Protein AF-A0A961IE07-F1 (afdb_monomer_lite)

Foldseek 3Di:
DVVVVVVVVLVVQLVVLVVLLVVLVVLLCCQQPVLLPPVPLNVLSNVQSVVLNVQSVVLCVPPRSHVVNVVSSVVSVVSSVVSSCVSNVNPVVVVD

pLDDT: mean 87.51, std 10.36, range [50.31, 96.75]

Secondary structure (DSSP, 8-state):
-HHHHHHHHHHHHHHHHHHHHHHHHHHHHIIIIITTTTTS-HHHHHHHHHHHHHHHHHHHHHHTTSHHHHHHHHHHHHHHHHHHHHHTTTTTGGG-

Sequence (96 aa):
MSELISVKLKSEAIKADRFLLLLLIIHFPFAAFIVPYGYGTMWIGIISGGVTVLLALLGYAFLRGTVLLQILNAILLMTYSAIFVTCQLGSIEMYF

Structure (mmCIF, N/CA/C/O backbone):
data_AF-A0A961IE07-F1
#
_entry.id   AF-A0A961IE07-F1
#
loop_
_atom_site.group_PDB
_atom_site.id
_atom_site.type_symbol
_atom_site.label_atom_id
_atom_site.label_alt_id
_atom_site.label_comp_id
_atom_site.label_asym_id
_atom_site.label_entity_id
_atom_site.label_seq_id
_atom_site.pdbx_PDB_ins_code
_atom_site.Cartn_x
_atom_site.Cartn_y
_atom_site.Cartn_z
_atom_site.occupancy
_atom_site.B_iso_or_equiv
_atom_site.auth_seq_id
_atom_site.auth_comp_id
_atom_site.auth_asym_id
_atom_site.auth_atom_id
_atom_site.pdbx_PDB_model_num
ATOM 1 N N . MET A 1 1 ? -21.842 9.135 26.962 1.00 62.44 1 MET A N 1
ATOM 2 C CA . MET A 1 1 ? -21.351 10.041 25.894 1.00 62.44 1 MET A CA 1
ATOM 3 C C . MET A 1 1 ? -20.001 9.589 25.323 1.00 62.44 1 MET A C 1
ATOM 5 O O . MET A 1 1 ? -19.905 9.495 24.110 1.00 62.44 1 MET A O 1
ATOM 9 N N . SER A 1 2 ? -18.980 9.257 26.134 1.00 74.62 2 SER A N 1
ATOM 10 C CA . SER A 1 2 ? -17.650 8.851 25.618 1.00 74.62 2 SER A CA 1
ATOM 11 C C . SER A 1 2 ? -17.637 7.520 24.848 1.00 74.62 2 SER A C 1
ATOM 13 O O . SER A 1 2 ? -16.912 7.384 23.867 1.00 74.62 2 SER A O 1
ATOM 15 N N . GLU A 1 3 ? -18.471 6.556 25.239 1.00 77.38 3 GLU A N 1
ATOM 16 C CA . GLU A 1 3 ? -18.514 5.221 24.623 1.00 77.38 3 GLU A CA 1
ATOM 17 C C . GLU A 1 3 ? -19.104 5.234 23.200 1.00 77.38 3 GLU A C 1
ATOM 19 O O . GLU A 1 3 ? -18.619 4.554 22.301 1.00 77.38 3 GLU A O 1
ATOM 24 N N . LEU A 1 4 ? -20.085 6.106 22.946 1.00 80.19 4 LEU A N 1
ATOM 25 C CA . LEU A 1 4 ? -20.632 6.323 21.601 1.00 80.19 4 LEU A CA 1
ATOM 26 C C . LEU A 1 4 ? -19.592 6.945 20.656 1.00 80.19 4 LEU A C 1
ATOM 28 O O . LEU A 1 4 ? -19.566 6.634 19.466 1.00 80.19 4 LEU A O 1
ATOM 32 N N . ILE A 1 5 ? -18.713 7.801 21.188 1.00 83.88 5 ILE A N 1
ATOM 33 C CA . ILE A 1 5 ? -17.638 8.435 20.417 1.00 83.88 5 ILE A CA 1
ATOM 34 C C . ILE A 1 5 ? -16.588 7.391 20.022 1.00 83.88 5 ILE A C 1
ATOM 36 O O . ILE A 1 5 ? -16.192 7.345 18.859 1.00 83.88 5 ILE A O 1
ATOM 40 N N . SER A 1 6 ? -16.173 6.512 20.940 1.00 79.31 6 SER A N 1
ATOM 41 C CA . SER A 1 6 ? -15.144 5.499 20.655 1.00 79.31 6 SER A CA 1
ATOM 42 C C . SER A 1 6 ? -15.601 4.459 19.624 1.00 79.31 6 SER A C 1
ATOM 44 O O . SER A 1 6 ? -14.825 4.089 18.738 1.00 79.31 6 SER A O 1
ATOM 46 N N . VAL A 1 7 ? -16.869 4.037 19.676 1.00 81.38 7 VAL A N 1
ATOM 47 C CA . VAL A 1 7 ? -17.465 3.131 18.678 1.00 81.38 7 VAL A CA 1
ATOM 48 C C . VAL A 1 7 ? -17.523 3.797 17.302 1.00 81.38 7 VAL A C 1
ATOM 50 O O . VAL A 1 7 ? -17.138 3.183 16.303 1.00 81.38 7 VAL A O 1
ATOM 53 N N . LYS A 1 8 ? -17.933 5.071 17.240 1.00 84.31 8 LYS A N 1
ATOM 54 C CA . LYS A 1 8 ? -17.980 5.824 15.981 1.00 84.31 8 LYS A CA 1
ATOM 55 C C . LYS A 1 8 ? -16.580 6.007 15.385 1.00 84.31 8 LYS A C 1
ATOM 57 O O . LYS A 1 8 ? -16.399 5.748 14.201 1.00 84.31 8 LYS A O 1
ATOM 62 N N . LEU A 1 9 ? -15.578 6.348 16.199 1.00 84.19 9 LEU A N 1
ATOM 63 C CA . LEU A 1 9 ? -14.184 6.490 15.754 1.00 84.19 9 LEU A CA 1
ATOM 64 C C . LEU A 1 9 ? -13.621 5.194 15.155 1.00 84.19 9 LEU A C 1
ATOM 66 O O . LEU A 1 9 ? -12.984 5.236 14.105 1.00 84.19 9 LEU A O 1
ATOM 70 N N . LYS A 1 10 ? -13.896 4.037 15.769 1.00 81.69 10 LYS A N 1
ATOM 71 C CA . LYS A 1 10 ? -13.474 2.736 15.222 1.00 81.69 10 LYS A CA 1
ATOM 72 C C . LYS A 1 10 ? -14.128 2.427 13.872 1.00 81.69 10 LYS A C 1
ATOM 74 O O . LYS A 1 10 ? -13.455 1.940 12.969 1.00 81.69 10 LYS A O 1
ATOM 79 N N . SER A 1 11 ? -15.419 2.730 13.723 1.00 84.69 11 SER A N 1
ATOM 80 C CA . SER A 1 11 ? -16.134 2.594 12.444 1.00 84.69 11 SER A CA 1
ATOM 81 C C . SER A 1 11 ? -15.485 3.433 11.343 1.00 84.69 11 SER A C 1
ATOM 83 O O . SER A 1 11 ? -15.223 2.930 10.249 1.00 84.69 11 SER A O 1
ATOM 85 N N . GLU A 1 12 ? -15.212 4.706 11.628 1.00 86.88 12 GLU A N 1
ATOM 86 C CA . GLU A 1 12 ? -14.618 5.612 10.643 1.00 86.88 12 GLU A CA 1
ATOM 87 C C . GLU A 1 12 ? -13.185 5.199 10.283 1.00 86.88 12 GLU A C 1
ATOM 89 O O . GLU A 1 12 ? -12.825 5.236 9.108 1.00 86.88 12 GLU A O 1
ATOM 94 N N . ALA A 1 13 ? -12.405 4.705 11.251 1.00 84.69 13 ALA A N 1
ATOM 95 C CA . ALA A 1 13 ? -11.070 4.164 10.998 1.00 84.69 13 ALA A CA 1
ATOM 96 C C . ALA A 1 13 ? -11.101 2.988 10.007 1.00 84.69 13 ALA A C 1
ATOM 98 O O . ALA A 1 13 ? -10.340 2.975 9.047 1.00 84.69 13 ALA A O 1
ATOM 99 N N . ILE A 1 14 ? -12.037 2.045 10.160 1.00 87.19 14 ILE A N 1
ATOM 100 C CA . ILE A 1 14 ? -12.159 0.894 9.246 1.00 87.19 14 ILE A CA 1
ATOM 101 C C . ILE A 1 14 ? -12.550 1.338 7.826 1.00 87.19 14 ILE A C 1
ATOM 103 O O . ILE A 1 14 ? -12.075 0.769 6.837 1.00 87.19 14 ILE A O 1
ATOM 107 N N . LYS A 1 15 ? -13.413 2.355 7.701 1.00 90.00 15 LYS A N 1
ATOM 108 C CA . LYS A 1 15 ? -13.762 2.934 6.393 1.00 90.00 15 LYS A CA 1
ATOM 109 C C . LYS A 1 15 ? -12.549 3.599 5.744 1.00 90.00 15 LYS A C 1
ATOM 111 O O . LYS A 1 15 ? -12.310 3.372 4.558 1.00 90.00 15 LYS A O 1
ATOM 116 N N . ALA A 1 16 ? -11.783 4.367 6.518 1.00 90.12 16 ALA A N 1
ATOM 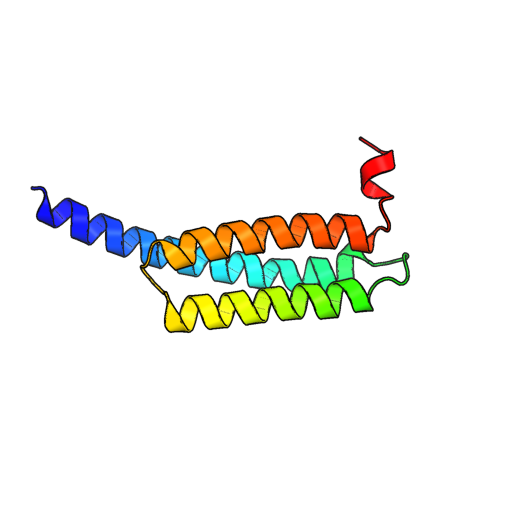117 C CA . ALA A 1 16 ? -10.558 5.008 6.055 1.00 90.12 16 ALA A CA 1
ATOM 118 C C . ALA A 1 16 ? -9.508 3.974 5.615 1.00 90.12 16 ALA A C 1
ATOM 120 O O . ALA A 1 16 ? -8.946 4.107 4.531 1.00 90.12 16 ALA A O 1
ATOM 121 N N . ASP A 1 17 ? -9.320 2.895 6.380 1.00 90.94 17 ASP A N 1
ATOM 122 C CA . ASP A 1 17 ? -8.403 1.801 6.034 1.00 90.94 17 ASP A CA 1
ATOM 123 C C . ASP A 1 17 ? -8.769 1.159 4.687 1.00 90.94 17 ASP A C 1
ATOM 125 O O . ASP A 1 17 ? -7.900 0.884 3.859 1.00 90.94 17 ASP A O 1
ATOM 129 N N . ARG A 1 18 ? -10.069 0.944 4.434 1.00 92.81 18 ARG A N 1
ATOM 130 C CA . ARG A 1 18 ? -10.547 0.385 3.160 1.00 92.81 18 ARG A CA 1
ATOM 131 C C . ARG A 1 18 ? -10.331 1.351 1.996 1.00 92.81 18 ARG A C 1
ATOM 133 O O . ARG A 1 18 ? -9.975 0.913 0.903 1.00 92.81 18 ARG A O 1
ATOM 140 N N . PHE A 1 19 ? -10.558 2.642 2.225 1.00 94.75 19 PHE A N 1
ATOM 141 C CA . PHE A 1 19 ? -10.301 3.680 1.233 1.00 94.75 19 PHE A CA 1
ATOM 142 C C . PHE A 1 19 ? -8.811 3.749 0.873 1.00 94.75 19 PHE A C 1
ATOM 144 O O . PHE A 1 19 ? -8.475 3.736 -0.308 1.00 94.75 19 PHE A O 1
ATOM 151 N N . LEU A 1 20 ? -7.922 3.736 1.872 1.00 94.50 20 LEU A N 1
ATOM 152 C CA . LEU A 1 20 ? -6.473 3.747 1.660 1.00 94.50 20 LEU A CA 1
ATOM 153 C C . LEU A 1 20 ? -5.983 2.499 0.923 1.00 94.50 20 LEU A C 1
ATOM 155 O O . LEU A 1 20 ? -5.165 2.622 0.016 1.00 94.50 20 LEU A O 1
ATOM 159 N N . LEU A 1 21 ? -6.513 1.314 1.240 1.00 94.56 21 LEU A N 1
ATOM 160 C CA . LEU A 1 21 ? -6.177 0.100 0.494 1.00 94.56 21 LEU A CA 1
ATOM 161 C C . LEU A 1 21 ? -6.552 0.229 -0.991 1.00 94.56 21 LEU A C 1
ATOM 163 O O . LEU A 1 21 ? -5.735 -0.066 -1.861 1.00 94.56 21 LEU A O 1
ATOM 167 N N . LEU A 1 22 ? -7.776 0.683 -1.285 1.00 95.81 22 LEU A N 1
ATOM 168 C CA . LEU A 1 22 ? -8.224 0.918 -2.662 1.00 95.81 22 LEU A CA 1
ATOM 169 C C . LEU A 1 22 ? -7.337 1.940 -3.374 1.00 95.81 22 LEU A C 1
ATOM 171 O O . LEU A 1 22 ? -6.959 1.722 -4.523 1.00 95.81 22 LEU A O 1
ATOM 175 N N . LEU A 1 23 ? -6.978 3.021 -2.682 1.00 95.44 23 LEU A N 1
ATOM 176 C CA . LEU A 1 23 ? -6.085 4.046 -3.203 1.00 95.44 23 LEU A CA 1
ATOM 177 C C . LEU A 1 23 ? -4.721 3.454 -3.581 1.00 95.44 23 LEU A C 1
ATOM 179 O O . LEU A 1 23 ? -4.268 3.674 -4.702 1.00 95.44 23 LEU A O 1
ATOM 183 N N . LEU A 1 24 ? -4.098 2.669 -2.695 1.00 94.88 24 LEU A N 1
ATOM 184 C CA . LEU A 1 24 ? -2.802 2.025 -2.945 1.00 94.88 24 LEU A CA 1
ATOM 185 C C . LEU A 1 24 ? -2.875 1.043 -4.124 1.00 94.88 24 LEU A C 1
ATOM 187 O O . LEU A 1 24 ? -2.010 1.066 -4.994 1.00 94.88 24 LEU A O 1
ATOM 191 N N . ILE A 1 25 ? -3.938 0.240 -4.219 1.00 95.62 25 ILE A N 1
ATOM 192 C CA . ILE A 1 25 ? -4.145 -0.672 -5.356 1.00 95.62 25 ILE A CA 1
ATOM 193 C C . ILE A 1 25 ? -4.271 0.108 -6.670 1.00 95.62 25 ILE A C 1
ATOM 195 O O . ILE A 1 25 ? -3.681 -0.283 -7.673 1.00 95.62 25 ILE A O 1
ATOM 199 N N . ILE A 1 26 ? -5.007 1.222 -6.674 1.00 95.88 26 ILE A N 1
ATOM 200 C CA . ILE A 1 26 ? -5.165 2.068 -7.864 1.00 95.88 26 ILE A CA 1
ATOM 201 C C . ILE A 1 26 ? -3.847 2.745 -8.251 1.00 95.88 26 ILE A C 1
ATOM 203 O O . ILE A 1 26 ? -3.630 2.968 -9.435 1.00 95.88 26 ILE A O 1
ATOM 207 N N . HIS A 1 27 ? -2.939 3.029 -7.315 1.00 93.19 27 HIS A N 1
ATOM 208 C CA . HIS A 1 27 ? -1.629 3.612 -7.637 1.00 93.19 27 HIS A CA 1
ATOM 209 C C . HIS A 1 27 ? -0.689 2.630 -8.349 1.00 93.19 27 HIS A C 1
ATOM 211 O O . HIS A 1 27 ? 0.202 3.053 -9.087 1.00 93.19 27 HIS A O 1
ATOM 217 N N . PHE A 1 28 ? -0.891 1.323 -8.189 1.00 94.38 28 PHE A N 1
ATOM 218 C CA . PHE A 1 28 ? -0.071 0.310 -8.848 1.00 94.38 28 PHE A CA 1
ATOM 219 C C . PHE A 1 28 ? -0.031 0.406 -10.379 1.00 94.38 28 PHE A C 1
ATOM 221 O O . PHE A 1 28 ? 1.075 0.470 -10.909 1.00 94.38 28 PHE A O 1
ATOM 228 N N . PRO A 1 29 ? -1.152 0.460 -11.125 1.00 93.12 29 PRO A N 1
ATOM 229 C CA . PRO A 1 29 ? -1.095 0.605 -12.578 1.00 93.12 29 PRO A CA 1
ATOM 230 C C . PRO A 1 29 ? -0.400 1.900 -13.022 1.00 93.12 29 PRO A C 1
ATOM 232 O O . PRO A 1 29 ? 0.281 1.902 -14.048 1.00 93.12 29 PRO A O 1
ATOM 235 N N . PHE A 1 30 ? -0.490 2.978 -12.235 1.00 91.31 30 PHE A N 1
ATOM 236 C CA . PHE A 1 30 ? 0.270 4.199 -12.510 1.00 91.31 30 PHE A CA 1
ATOM 237 C C . PHE A 1 30 ? 1.774 3.956 -12.366 1.00 91.31 30 PHE A C 1
ATOM 239 O O . PHE A 1 30 ? 2.529 4.293 -13.277 1.00 91.31 30 PHE A O 1
ATOM 246 N N . ALA A 1 31 ? 2.198 3.311 -11.276 1.00 90.69 31 ALA A N 1
ATOM 247 C CA . ALA A 1 31 ? 3.597 2.951 -11.041 1.00 90.69 31 ALA A CA 1
ATOM 248 C C . ALA A 1 31 ? 4.146 1.964 -12.078 1.00 90.69 31 ALA A C 1
ATOM 250 O O . ALA A 1 31 ? 5.291 2.086 -12.495 1.00 90.69 31 ALA A O 1
ATOM 251 N N . ALA A 1 32 ? 3.339 0.988 -12.488 1.00 89.94 32 ALA A N 1
ATOM 252 C CA . ALA A 1 32 ? 3.762 -0.109 -13.348 1.00 89.94 32 ALA A CA 1
ATOM 253 C C . ALA A 1 32 ? 3.797 0.266 -14.836 1.00 89.94 32 ALA A C 1
ATOM 255 O O . ALA A 1 32 ? 4.678 -0.200 -15.557 1.00 89.94 32 ALA A O 1
ATOM 256 N N . PHE A 1 33 ? 2.848 1.085 -15.301 1.00 88.19 33 PHE A N 1
ATOM 257 C CA . PHE A 1 33 ? 2.640 1.309 -16.735 1.00 88.19 33 PHE A CA 1
ATOM 258 C C . PHE A 1 33 ? 2.767 2.768 -17.158 1.00 88.19 33 PHE A C 1
ATOM 260 O O . PHE A 1 33 ? 3.334 3.030 -18.212 1.00 88.19 33 PHE A O 1
ATOM 267 N N . ILE A 1 34 ? 2.242 3.712 -16.371 1.00 88.12 34 ILE A N 1
ATOM 268 C CA . ILE A 1 34 ? 2.119 5.113 -16.804 1.00 88.12 34 ILE A CA 1
ATOM 269 C C . ILE A 1 34 ? 3.422 5.874 -16.557 1.00 88.12 34 ILE A C 1
ATOM 271 O O . ILE A 1 34 ? 3.981 6.458 -17.478 1.00 88.12 34 ILE A O 1
ATOM 275 N N . VAL A 1 35 ? 3.924 5.848 -15.323 1.00 85.62 35 VAL A N 1
ATOM 276 C CA . VAL A 1 35 ? 5.108 6.617 -14.911 1.00 85.62 35 VAL A CA 1
ATOM 277 C C . VAL A 1 35 ? 6.415 6.164 -15.587 1.00 85.62 35 VAL A C 1
ATOM 279 O O . VAL A 1 35 ? 7.175 7.033 -16.006 1.00 85.62 3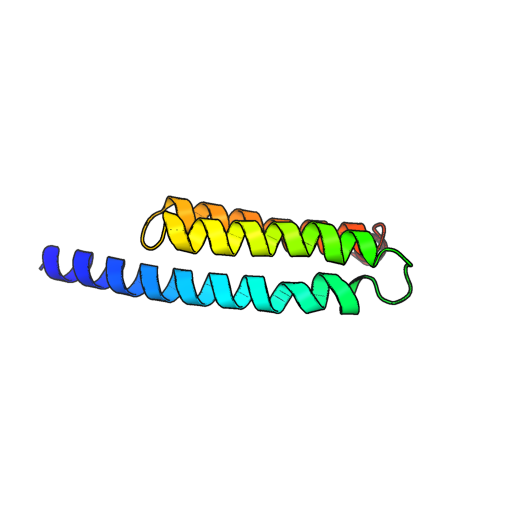5 VAL A O 1
ATOM 282 N N . PRO A 1 36 ? 6.717 4.859 -15.733 1.00 84.31 36 PRO A N 1
ATOM 283 C CA . PRO A 1 36 ? 7.954 4.413 -16.379 1.00 84.31 36 PRO A CA 1
ATOM 284 C C . PRO A 1 36 ? 7.882 4.410 -17.918 1.00 84.31 36 PRO A C 1
ATOM 286 O O . PRO A 1 36 ? 8.849 4.009 -18.577 1.00 84.31 36 PRO A O 1
ATOM 289 N N . TYR A 1 37 ? 6.750 4.808 -18.515 1.00 85.19 37 TYR A N 1
ATOM 290 C CA . TYR A 1 37 ? 6.571 4.797 -19.966 1.00 85.19 37 TYR A CA 1
ATOM 291 C C . TYR A 1 37 ? 7.614 5.691 -20.650 1.00 85.19 37 TYR A C 1
ATOM 293 O O . TYR A 1 37 ? 7.738 6.870 -20.339 1.00 85.19 37 TYR A O 1
ATOM 301 N N . GLY A 1 38 ? 8.379 5.120 -21.584 1.00 80.12 38 GLY A N 1
ATOM 302 C CA . GLY A 1 38 ? 9.440 5.832 -22.308 1.00 80.12 38 GLY A CA 1
ATOM 303 C C . GLY A 1 38 ? 10.822 5.840 -21.639 1.00 80.12 38 GLY A C 1
ATOM 304 O O . GLY A 1 38 ? 11.782 6.219 -22.301 1.00 80.12 38 GLY A O 1
ATOM 305 N N . TYR A 1 39 ? 10.962 5.362 -20.394 1.00 78.00 39 TYR A N 1
ATOM 306 C CA . TYR A 1 39 ? 12.239 5.368 -19.649 1.00 78.00 39 TYR A CA 1
ATOM 307 C C . TYR A 1 39 ? 12.898 3.985 -19.497 1.00 78.00 39 TYR A C 1
ATOM 309 O O . TYR A 1 39 ? 14.002 3.875 -18.972 1.00 78.00 39 TYR A O 1
ATOM 317 N N . GLY A 1 40 ? 12.236 2.904 -19.928 1.00 82.19 40 GLY A N 1
ATOM 318 C CA . GLY A 1 40 ? 12.768 1.534 -19.823 1.00 82.19 40 GLY A CA 1
ATOM 319 C C . GLY A 1 40 ? 12.811 0.964 -18.394 1.00 82.19 40 GLY A C 1
ATOM 320 O O . GLY A 1 40 ? 13.236 -0.170 -18.190 1.00 82.19 40 GLY A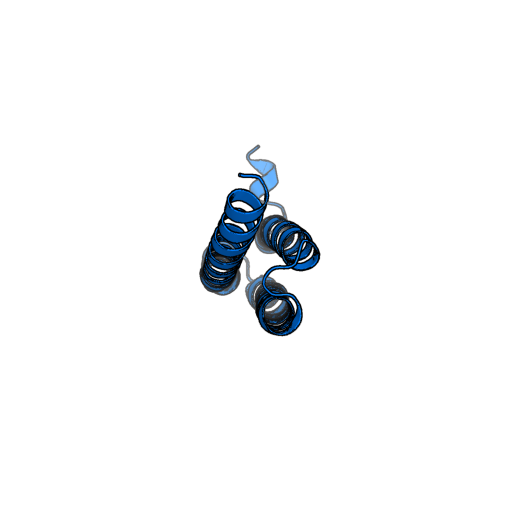 O 1
ATOM 321 N N . THR A 1 41 ? 12.315 1.701 -17.401 1.00 87.38 41 THR A N 1
ATOM 322 C CA . THR A 1 41 ? 12.294 1.351 -15.968 1.00 87.38 41 THR A CA 1
ATOM 323 C C . THR A 1 41 ? 11.027 0.605 -15.540 1.00 87.38 41 THR A C 1
ATOM 325 O O . THR A 1 41 ? 10.722 0.496 -14.353 1.00 87.38 41 THR A O 1
ATOM 328 N N . MET A 1 42 ? 10.287 0.043 -16.498 1.00 87.38 42 MET A N 1
ATOM 329 C CA . MET A 1 42 ? 9.000 -0.623 -16.269 1.00 87.38 42 MET A CA 1
ATOM 330 C C . MET A 1 42 ? 9.083 -1.721 -15.199 1.00 87.38 42 MET A C 1
ATOM 332 O O . MET A 1 42 ? 8.212 -1.832 -14.340 1.00 87.38 42 MET A O 1
ATOM 336 N N . TRP A 1 43 ? 10.177 -2.486 -15.191 1.00 88.44 43 TRP A N 1
ATOM 337 C CA . TRP A 1 43 ? 10.421 -3.533 -14.198 1.00 88.44 43 TRP A CA 1
ATOM 338 C C . TRP A 1 43 ? 10.564 -2.994 -12.775 1.00 88.44 43 TRP A C 1
ATOM 340 O O . TRP A 1 43 ? 10.091 -3.638 -11.842 1.00 88.44 43 TRP A O 1
ATOM 350 N N . ILE A 1 44 ? 11.154 -1.808 -12.598 1.00 88.94 44 ILE A N 1
ATOM 351 C CA . ILE A 1 44 ? 11.260 -1.173 -11.280 1.00 88.94 44 ILE A CA 1
ATOM 352 C C . ILE A 1 44 ? 9.856 -0.845 -10.775 1.00 88.94 44 ILE A C 1
ATOM 354 O O . ILE A 1 44 ? 9.512 -1.242 -9.663 1.00 88.94 44 ILE A O 1
ATOM 358 N N . GLY A 1 45 ? 9.028 -0.202 -11.602 1.00 90.31 45 GLY A N 1
ATOM 359 C CA . GLY A 1 45 ? 7.650 0.153 -11.256 1.00 90.31 45 GLY A CA 1
ATOM 360 C C . GLY A 1 45 ? 6.766 -1.057 -10.948 1.00 90.31 45 GLY A C 1
ATOM 361 O O . GLY A 1 45 ? 6.043 -1.058 -9.950 1.00 90.31 45 GLY A O 1
ATOM 362 N N . ILE A 1 46 ? 6.874 -2.123 -11.749 1.00 93.31 46 ILE A N 1
ATOM 363 C CA . ILE A 1 46 ? 6.133 -3.377 -11.540 1.00 93.31 46 ILE A CA 1
ATOM 364 C C . ILE A 1 46 ? 6.564 -4.070 -10.244 1.00 93.31 46 ILE A C 1
ATOM 366 O O . ILE A 1 46 ? 5.708 -4.435 -9.439 1.00 93.31 46 ILE A O 1
ATOM 370 N N . ILE A 1 47 ? 7.869 -4.268 -10.024 1.00 95.06 47 ILE A N 1
ATOM 371 C CA . ILE A 1 47 ? 8.363 -5.019 -8.861 1.00 95.06 47 ILE A CA 1
ATOM 372 C C . ILE A 1 47 ? 8.096 -4.231 -7.579 1.00 95.06 47 ILE A C 1
ATOM 374 O O . ILE A 1 47 ? 7.465 -4.751 -6.660 1.00 95.06 47 ILE A O 1
ATOM 378 N N . SER A 1 48 ? 8.535 -2.972 -7.521 1.00 93.12 48 SER A N 1
ATOM 379 C CA . SER A 1 48 ? 8.376 -2.146 -6.319 1.00 93.12 48 SER A CA 1
ATOM 380 C C . SER A 1 48 ? 6.905 -1.868 -6.016 1.00 93.12 48 SER A C 1
ATOM 382 O O . SER A 1 48 ? 6.460 -2.128 -4.901 1.00 93.12 48 SER A O 1
ATOM 384 N N . GLY A 1 49 ? 6.117 -1.463 -7.017 1.00 94.19 49 GLY A N 1
ATOM 385 C CA . GLY A 1 49 ? 4.684 -1.243 -6.855 1.00 94.19 49 GLY A CA 1
ATOM 386 C C . GLY A 1 49 ? 3.933 -2.522 -6.478 1.00 94.19 49 GLY A C 1
ATOM 387 O O . GLY A 1 49 ? 3.012 -2.472 -5.663 1.00 94.19 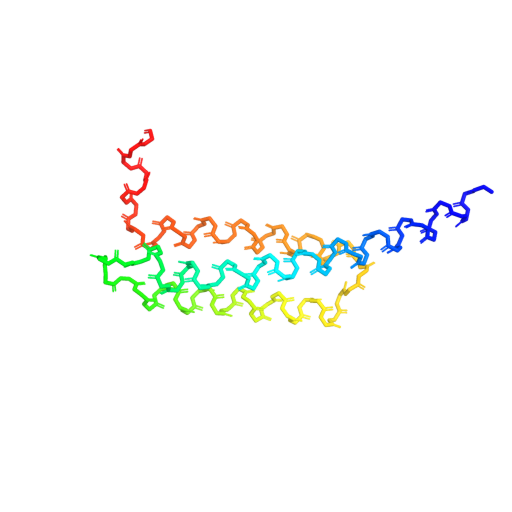49 GLY A O 1
ATOM 388 N N . GLY A 1 50 ? 4.336 -3.672 -7.024 1.00 95.19 50 GLY A N 1
ATOM 389 C CA . GLY A 1 50 ? 3.740 -4.969 -6.708 1.00 95.19 50 GLY A CA 1
ATOM 390 C C . GLY A 1 50 ? 3.994 -5.372 -5.257 1.00 95.19 50 GLY A C 1
ATOM 391 O O . GLY A 1 50 ? 3.065 -5.781 -4.558 1.00 95.19 50 GLY A O 1
ATOM 392 N N . VAL A 1 51 ? 5.224 -5.177 -4.770 1.00 96.62 51 VAL A N 1
ATOM 393 C CA . VAL A 1 51 ? 5.576 -5.372 -3.355 1.00 96.62 51 VAL A CA 1
ATOM 394 C C . VAL A 1 51 ? 4.775 -4.423 -2.460 1.00 96.62 51 VAL A C 1
ATOM 396 O O . VAL A 1 51 ? 4.236 -4.863 -1.444 1.00 96.62 51 VAL A O 1
ATOM 399 N N . THR A 1 52 ? 4.622 -3.151 -2.841 1.00 96.19 52 THR A N 1
ATOM 400 C CA . THR A 1 52 ? 3.830 -2.172 -2.079 1.00 96.19 52 THR A CA 1
ATOM 401 C C . THR A 1 52 ? 2.361 -2.589 -1.955 1.00 96.19 52 THR A C 1
ATOM 403 O O . THR A 1 52 ? 1.817 -2.561 -0.849 1.00 96.19 52 THR A O 1
ATOM 406 N N . VAL A 1 53 ? 1.720 -3.044 -3.041 1.00 96.50 53 VAL A N 1
ATOM 407 C CA . VAL A 1 53 ? 0.338 -3.562 -2.987 1.00 96.50 53 VAL A CA 1
ATOM 408 C C . VAL A 1 53 ? 0.243 -4.825 -2.142 1.00 96.50 53 VAL A C 1
ATOM 410 O O . VAL A 1 53 ? -0.693 -4.962 -1.354 1.00 96.50 53 VAL A O 1
ATOM 413 N N . LEU A 1 54 ? 1.200 -5.744 -2.274 1.00 96.75 54 LEU A N 1
ATOM 414 C CA . LEU A 1 54 ? 1.212 -6.972 -1.486 1.00 96.75 54 LEU A CA 1
ATOM 415 C C . LEU A 1 54 ? 1.286 -6.660 0.016 1.00 96.75 54 LEU A C 1
ATOM 417 O O . LEU A 1 54 ? 0.506 -7.206 0.795 1.00 96.75 54 LEU A O 1
ATOM 421 N N . LEU A 1 55 ? 2.163 -5.736 0.417 1.00 96.31 55 LEU A N 1
ATOM 422 C CA . LEU A 1 55 ? 2.265 -5.275 1.803 1.00 96.31 55 LEU A CA 1
ATOM 423 C C . LEU A 1 55 ? 0.988 -4.570 2.275 1.00 96.31 55 LEU A C 1
ATOM 425 O O . LEU A 1 55 ? 0.574 -4.787 3.412 1.00 96.31 55 LEU A O 1
ATOM 429 N N . ALA A 1 56 ? 0.331 -3.787 1.414 1.00 95.06 56 ALA A N 1
ATOM 430 C CA . ALA A 1 56 ? -0.953 -3.160 1.732 1.00 95.06 56 ALA A CA 1
ATOM 431 C C . ALA A 1 56 ? -2.053 -4.206 1.980 1.00 95.06 56 ALA A C 1
ATOM 433 O O . ALA A 1 56 ? -2.797 -4.108 2.957 1.00 95.06 56 ALA A O 1
ATOM 434 N N . LEU A 1 57 ? -2.136 -5.236 1.130 1.00 95.94 57 LEU A N 1
ATOM 435 C CA . LEU A 1 57 ? -3.104 -6.329 1.261 1.00 95.94 57 LEU A CA 1
ATOM 436 C C . LEU A 1 57 ? -2.868 -7.144 2.536 1.00 95.94 57 LEU A C 1
ATOM 438 O O . LEU A 1 57 ? -3.818 -7.403 3.277 1.00 95.94 57 LEU A O 1
ATOM 442 N N . LEU A 1 58 ? -1.614 -7.511 2.817 1.00 96.06 58 LEU A N 1
ATOM 443 C CA . LEU A 1 58 ? -1.248 -8.224 4.043 1.00 96.06 58 LEU A CA 1
ATOM 444 C C . LEU A 1 58 ? -1.536 -7.362 5.277 1.00 96.06 58 LEU A C 1
ATOM 446 O O . LEU A 1 58 ? -2.204 -7.814 6.206 1.00 96.06 58 LEU A O 1
ATOM 450 N N . GLY A 1 59 ? -1.113 -6.098 5.262 1.00 94.44 59 GLY A N 1
ATOM 451 C CA . GLY A 1 59 ? -1.393 -5.143 6.329 1.00 94.44 59 GLY A CA 1
ATOM 452 C C . GLY A 1 59 ? -2.888 -5.022 6.608 1.00 94.44 59 GLY A C 1
ATOM 453 O O . GLY A 1 59 ? -3.313 -5.143 7.754 1.00 94.44 59 GLY A O 1
ATOM 454 N N . TYR A 1 60 ? -3.707 -4.862 5.569 1.00 93.88 60 TYR A N 1
ATOM 455 C CA . TYR A 1 60 ? -5.156 -4.777 5.722 1.00 93.88 60 TYR A CA 1
ATOM 456 C C . TYR A 1 60 ? -5.769 -6.075 6.267 1.00 93.88 60 TYR A C 1
ATOM 458 O O . TYR A 1 60 ? -6.652 -6.026 7.124 1.00 93.88 60 TYR A O 1
ATOM 466 N N . ALA A 1 61 ? -5.297 -7.239 5.815 1.00 93.50 61 ALA A N 1
ATOM 467 C CA . ALA A 1 61 ? -5.802 -8.528 6.283 1.00 93.50 61 ALA A CA 1
ATOM 468 C C . ALA A 1 61 ? -5.521 -8.765 7.780 1.00 93.50 61 ALA A C 1
ATOM 470 O O . ALA A 1 61 ? -6.404 -9.251 8.490 1.00 93.50 61 ALA A O 1
ATOM 471 N N . PHE A 1 62 ? -4.331 -8.395 8.267 1.00 93.12 62 PHE A N 1
ATOM 472 C CA . PHE A 1 62 ? -3.898 -8.681 9.642 1.00 93.12 62 PHE A CA 1
ATOM 473 C C . PHE A 1 62 ? -4.133 -7.536 10.641 1.00 93.12 62 PHE A C 1
ATOM 475 O O . PHE A 1 62 ? -4.336 -7.803 11.824 1.00 93.12 62 PHE A O 1
ATOM 482 N N . LEU A 1 63 ? -4.111 -6.273 10.201 1.00 92.00 63 LEU A N 1
ATOM 483 C CA . LEU A 1 63 ? -4.038 -5.092 11.078 1.00 92.00 63 LEU A CA 1
ATOM 484 C C . LEU A 1 63 ? -5.241 -4.136 10.955 1.00 92.00 63 LEU A C 1
ATOM 486 O O . LEU A 1 63 ? -5.200 -3.040 11.520 1.00 92.00 63 LEU A O 1
ATOM 490 N N . ARG A 1 64 ? -6.316 -4.508 10.242 1.00 87.69 64 ARG A N 1
ATOM 491 C CA . ARG A 1 64 ? -7.512 -3.654 10.062 1.00 87.69 64 ARG A CA 1
ATOM 492 C C . ARG A 1 64 ? -8.059 -3.084 11.372 1.00 87.69 64 ARG A C 1
ATOM 494 O O . ARG A 1 64 ? -8.239 -3.812 12.349 1.00 87.69 64 ARG A O 1
ATOM 501 N N . GLY A 1 65 ? -8.373 -1.788 11.378 1.00 83.19 65 GLY A N 1
ATOM 502 C CA . GLY A 1 65 ? -8.916 -1.098 12.549 1.00 83.19 65 GLY A CA 1
ATOM 503 C C . GLY A 1 65 ? -7.886 -0.790 13.642 1.00 83.19 65 GLY A C 1
ATOM 504 O O . GLY A 1 65 ? -8.277 -0.382 14.737 1.00 83.19 65 GLY A O 1
ATOM 505 N N . THR A 1 66 ? -6.589 -0.974 13.368 1.00 89.44 66 THR A N 1
ATOM 506 C CA . THR A 1 66 ? -5.495 -0.606 14.280 1.00 89.44 66 THR A CA 1
ATOM 507 C C . THR A 1 66 ? -4.733 0.618 13.775 1.00 89.44 66 THR A C 1
ATOM 509 O O . THR A 1 66 ? -4.665 0.887 12.578 1.00 89.44 66 THR A O 1
ATOM 512 N N . VAL A 1 67 ? -4.087 1.340 14.695 1.00 90.19 67 VAL A N 1
ATOM 513 C CA . VAL A 1 67 ? -3.212 2.476 14.354 1.00 90.19 67 VAL A CA 1
ATOM 514 C C . VAL A 1 67 ? -1.994 2.024 13.537 1.00 90.19 67 VAL A C 1
ATOM 516 O O . VAL A 1 67 ? -1.507 2.769 12.692 1.00 90.19 67 VAL A O 1
ATOM 519 N N . LEU A 1 68 ? -1.530 0.782 13.729 1.00 92.69 68 LEU A N 1
ATOM 520 C CA . LEU A 1 68 ? -0.403 0.229 12.974 1.00 92.69 68 LEU A CA 1
ATOM 521 C C . LEU A 1 68 ? -0.693 0.173 11.472 1.00 92.69 68 LEU A C 1
ATOM 523 O O . LEU A 1 68 ? 0.193 0.479 10.679 1.00 92.69 68 LEU A O 1
ATOM 527 N N . LEU A 1 69 ? -1.929 -0.148 11.076 1.00 93.12 69 LEU A N 1
ATOM 528 C CA . LEU A 1 69 ? -2.315 -0.131 9.666 1.00 93.12 69 LEU A CA 1
ATOM 529 C C . LEU A 1 69 ? -2.304 1.285 9.082 1.00 93.12 69 LEU A C 1
ATOM 531 O O . LEU A 1 69 ? -1.894 1.467 7.942 1.00 93.12 69 LEU A O 1
ATOM 535 N N . GLN A 1 70 ? -2.700 2.293 9.856 1.00 92.56 70 GLN A N 1
ATOM 536 C CA . GLN A 1 70 ? -2.682 3.686 9.401 1.00 92.56 70 GLN A CA 1
ATOM 537 C C . GLN A 1 70 ? -1.250 4.168 9.156 1.00 92.56 70 GLN A C 1
ATOM 539 O O . GLN A 1 70 ? -0.970 4.773 8.122 1.00 92.56 70 GLN A O 1
ATOM 544 N N . ILE A 1 71 ? -0.332 3.838 10.071 1.00 95.00 71 ILE A N 1
ATOM 545 C CA . ILE A 1 71 ? 1.098 4.136 9.920 1.00 95.00 71 ILE A CA 1
ATOM 546 C C . ILE A 1 71 ? 1.665 3.399 8.705 1.00 95.00 71 ILE A C 1
ATOM 548 O O . ILE A 1 71 ? 2.334 4.010 7.873 1.00 95.00 71 ILE A O 1
ATOM 552 N N . LEU A 1 72 ? 1.362 2.105 8.565 1.00 95.69 72 LEU A N 1
ATOM 553 C CA . LEU A 1 72 ? 1.799 1.310 7.422 1.00 95.69 72 LEU A CA 1
ATOM 554 C C . LEU A 1 72 ? 1.291 1.911 6.104 1.00 95.69 72 LEU A C 1
ATOM 556 O O . LEU A 1 72 ? 2.082 2.119 5.191 1.00 95.69 72 LEU A O 1
ATOM 560 N N . ASN A 1 73 ? 0.006 2.257 6.016 1.00 94.50 73 ASN A N 1
ATOM 561 C CA . ASN A 1 73 ? -0.577 2.872 4.825 1.00 94.50 73 ASN A CA 1
ATOM 562 C C . ASN A 1 73 ? 0.088 4.214 4.484 1.00 94.50 73 ASN A C 1
ATOM 564 O O . ASN A 1 73 ? 0.328 4.477 3.308 1.00 94.50 73 ASN A O 1
ATOM 568 N N . ALA A 1 74 ? 0.430 5.038 5.480 1.00 94.94 74 ALA A N 1
ATOM 569 C CA . ALA A 1 74 ? 1.158 6.287 5.258 1.00 94.94 74 ALA A CA 1
ATOM 570 C C . ALA A 1 74 ? 2.561 6.036 4.675 1.00 94.94 74 ALA A C 1
ATOM 572 O O . ALA A 1 74 ? 2.945 6.677 3.697 1.00 94.94 74 ALA A O 1
ATOM 573 N N . ILE A 1 75 ? 3.297 5.061 5.219 1.00 96.69 75 ILE A N 1
ATOM 574 C CA . ILE A 1 75 ? 4.618 4.665 4.705 1.00 96.69 75 ILE A CA 1
ATOM 575 C C . ILE A 1 75 ? 4.507 4.142 3.268 1.00 96.69 75 ILE A C 1
ATOM 577 O O . ILE A 1 75 ? 5.291 4.536 2.404 1.00 96.69 75 ILE A O 1
ATOM 581 N N . LEU A 1 76 ? 3.524 3.282 2.985 1.00 96.19 76 LEU A N 1
ATOM 582 C CA . LEU A 1 76 ? 3.306 2.729 1.645 1.00 96.19 76 LEU A CA 1
ATOM 583 C C . LEU A 1 76 ? 2.916 3.819 0.637 1.00 96.19 76 LEU A C 1
ATOM 585 O O . LEU A 1 76 ? 3.379 3.790 -0.502 1.00 96.19 76 LEU A O 1
ATOM 589 N N . LEU A 1 77 ? 2.138 4.818 1.059 1.00 95.19 77 LEU A N 1
ATOM 590 C CA . LEU A 1 77 ? 1.808 5.968 0.221 1.00 95.19 77 LEU A CA 1
ATOM 591 C C . LEU A 1 77 ? 3.056 6.803 -0.103 1.00 95.19 77 LEU A C 1
ATOM 593 O O . LEU A 1 77 ? 3.276 7.146 -1.261 1.00 95.19 77 LEU A O 1
ATOM 597 N N . MET A 1 78 ? 3.918 7.069 0.883 1.00 95.62 78 MET A N 1
ATOM 598 C CA . MET A 1 78 ? 5.198 7.752 0.635 1.00 95.62 78 MET A CA 1
ATOM 599 C C . MET A 1 78 ? 6.144 6.925 -0.241 1.00 95.62 78 MET A C 1
ATOM 601 O O . MET A 1 78 ? 6.891 7.477 -1.049 1.00 95.62 78 MET A O 1
ATOM 605 N N . THR A 1 79 ? 6.085 5.599 -0.121 1.00 94.62 79 THR A N 1
ATOM 606 C CA . THR A 1 79 ? 6.867 4.684 -0.958 1.00 94.62 79 THR A CA 1
ATOM 607 C C . THR A 1 79 ? 6.497 4.847 -2.433 1.00 94.62 79 THR A C 1
ATOM 609 O O . THR A 1 79 ? 7.396 4.872 -3.268 1.00 94.62 79 THR A O 1
ATOM 612 N N . TYR A 1 80 ? 5.218 5.054 -2.772 1.00 93.19 80 TYR A N 1
ATOM 613 C CA . TYR A 1 80 ? 4.820 5.354 -4.155 1.00 93.19 80 TYR A CA 1
ATOM 614 C C . TYR A 1 80 ? 5.490 6.616 -4.708 1.00 93.19 80 TYR A C 1
ATOM 616 O O . TYR A 1 80 ? 5.961 6.590 -5.845 1.00 93.19 80 TYR A O 1
ATOM 624 N N . SER A 1 81 ? 5.616 7.681 -3.911 1.00 91.38 81 SER A N 1
ATOM 625 C CA . SER A 1 81 ? 6.348 8.885 -4.328 1.00 91.38 81 SER A CA 1
ATOM 626 C C . SER A 1 81 ? 7.808 8.569 -4.671 1.00 91.38 81 SER A C 1
ATOM 628 O O . SER A 1 81 ? 8.297 8.9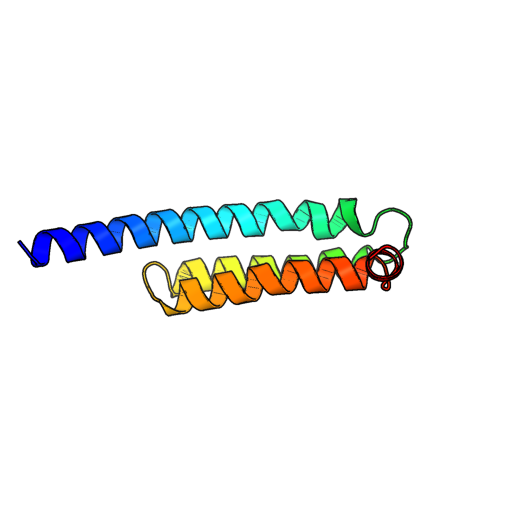77 -5.723 1.00 91.38 81 SER A O 1
ATOM 630 N N . ALA A 1 82 ? 8.491 7.781 -3.834 1.00 91.31 82 ALA A N 1
ATOM 631 C CA . ALA A 1 82 ? 9.870 7.359 -4.091 1.00 91.31 82 ALA A CA 1
ATOM 632 C C . ALA A 1 82 ? 9.997 6.464 -5.341 1.00 91.31 82 ALA A C 1
ATOM 634 O O . ALA A 1 82 ? 10.940 6.611 -6.126 1.00 91.31 82 ALA A O 1
ATOM 635 N N . ILE A 1 83 ? 9.032 5.563 -5.561 1.00 91.12 83 ILE A N 1
ATOM 636 C CA . ILE A 1 83 ? 8.967 4.714 -6.759 1.00 91.12 83 ILE A CA 1
ATOM 637 C C . ILE A 1 83 ? 8.846 5.575 -8.015 1.00 91.12 83 ILE A C 1
ATOM 639 O O . ILE A 1 83 ? 9.552 5.321 -8.990 1.00 91.12 83 ILE A O 1
ATOM 643 N N . PHE A 1 84 ? 7.988 6.598 -7.999 1.00 89.88 84 PHE A N 1
ATOM 644 C CA . PHE A 1 84 ? 7.801 7.474 -9.154 1.00 89.88 84 PHE A CA 1
ATOM 645 C C . PHE A 1 84 ? 9.086 8.220 -9.514 1.00 89.88 84 PHE A C 1
ATOM 647 O O . PHE A 1 84 ? 9.499 8.167 -10.673 1.00 89.88 84 PHE A O 1
ATOM 654 N N . VAL A 1 85 ? 9.762 8.816 -8.526 1.00 87.81 85 VAL A N 1
ATOM 655 C CA . VAL A 1 85 ? 11.051 9.504 -8.729 1.00 87.81 85 VAL A CA 1
ATOM 656 C C . VAL A 1 85 ? 12.096 8.559 -9.328 1.00 87.81 85 VAL A C 1
ATOM 658 O O . VAL A 1 85 ? 12.777 8.907 -10.293 1.00 87.81 85 VAL A O 1
ATOM 661 N N . THR A 1 86 ? 12.168 7.330 -8.812 1.00 87.25 86 THR A N 1
ATOM 662 C CA . THR A 1 86 ? 13.139 6.325 -9.265 1.00 87.25 86 THR A CA 1
ATOM 663 C C . THR A 1 86 ? 12.816 5.804 -10.669 1.00 87.25 86 THR A C 1
ATOM 665 O O . THR A 1 86 ? 13.723 5.599 -11.474 1.00 87.25 86 THR A O 1
ATOM 668 N N . CYS A 1 87 ? 11.533 5.626 -11.006 1.00 85.38 87 CYS A N 1
ATOM 669 C CA . CYS A 1 87 ? 11.109 5.190 -12.340 1.00 85.38 87 CYS A CA 1
ATOM 670 C C . CYS A 1 87 ? 11.476 6.207 -13.424 1.00 85.38 87 CYS A C 1
ATOM 672 O O . CYS A 1 87 ? 11.851 5.810 -14.521 1.00 85.38 87 CYS A O 1
ATOM 674 N N . GLN A 1 88 ? 11.427 7.503 -13.136 1.00 83.25 88 GLN A N 1
ATOM 675 C CA . GLN A 1 88 ? 11.879 8.515 -14.092 1.00 83.25 88 GLN A CA 1
ATOM 676 C C . GLN A 1 88 ? 13.384 8.813 -13.984 1.00 83.25 88 GLN A C 1
ATOM 678 O O . GLN A 1 88 ? 13.845 9.785 -14.571 1.00 83.25 88 GLN A O 1
ATOM 683 N N . LEU A 1 89 ? 14.164 8.007 -13.244 1.00 78.56 89 LEU A N 1
ATOM 684 C CA . LEU A 1 89 ? 15.609 8.200 -13.035 1.00 78.56 89 LEU A CA 1
ATOM 685 C C . LEU A 1 89 ? 15.964 9.613 -12.529 1.00 78.56 89 LEU A C 1
ATOM 687 O O . LEU A 1 89 ? 17.003 10.163 -12.887 1.00 78.56 89 LEU A O 1
ATOM 691 N N . GLY A 1 90 ? 15.084 10.229 -11.734 1.00 60.56 90 GLY A N 1
ATOM 692 C CA . GLY A 1 90 ? 15.264 11.608 -11.271 1.00 60.56 90 GLY A CA 1
ATOM 693 C C . GLY A 1 90 ? 14.943 12.692 -12.311 1.00 60.56 90 GLY A C 1
ATOM 694 O O . GLY A 1 90 ? 15.085 13.873 -12.007 1.00 60.56 90 GLY A O 1
ATOM 695 N N . SER A 1 91 ? 14.442 12.359 -13.511 1.00 64.50 91 SER A N 1
ATOM 696 C CA . SER A 1 91 ? 13.990 13.374 -14.482 1.00 64.50 91 SER A CA 1
ATOM 697 C C . SER A 1 91 ? 12.848 14.249 -13.954 1.00 64.50 91 SER A C 1
ATOM 699 O O . SER A 1 91 ? 12.741 15.389 -14.383 1.00 64.50 91 SER A O 1
ATOM 701 N N . ILE A 1 92 ? 12.040 13.774 -12.995 1.00 58.50 92 ILE A N 1
ATOM 702 C CA . ILE A 1 92 ? 10.990 14.591 -12.346 1.00 58.50 92 ILE A CA 1
ATOM 703 C C . ILE A 1 92 ? 11.565 15.627 -11.370 1.00 58.50 92 ILE A C 1
ATOM 705 O O . ILE A 1 92 ? 10.909 16.632 -11.122 1.00 58.50 92 ILE A O 1
ATOM 709 N N . GLU A 1 93 ? 12.768 15.403 -10.826 1.00 54.62 93 GLU A N 1
ATOM 710 C CA . GLU A 1 93 ? 13.447 16.359 -9.935 1.00 54.62 93 GLU A CA 1
ATOM 711 C C . GLU A 1 93 ? 14.117 17.503 -10.710 1.00 54.62 93 GLU A C 1
ATOM 713 O O . GLU A 1 93 ? 14.238 18.596 -10.173 1.00 54.62 93 GLU A O 1
ATOM 718 N N . MET A 1 94 ? 14.499 17.314 -11.981 1.00 56.09 94 MET A N 1
ATOM 719 C CA . MET A 1 94 ? 15.143 18.379 -12.777 1.00 56.09 94 MET A CA 1
ATOM 720 C C . MET A 1 94 ? 14.196 19.513 -13.207 1.00 56.09 94 MET A C 1
ATOM 722 O O . MET A 1 94 ? 14.660 20.510 -13.757 1.00 56.09 94 MET A O 1
ATOM 726 N N . TYR A 1 95 ? 12.888 19.370 -12.972 1.00 58.03 95 TYR A N 1
ATOM 727 C CA . TYR A 1 95 ? 11.872 20.379 -13.297 1.00 58.03 95 TYR A CA 1
ATOM 728 C C . TYR A 1 95 ? 11.289 21.091 -12.061 1.00 58.03 95 TYR A C 1
ATOM 730 O O . TYR A 1 95 ? 10.303 21.815 -12.215 1.00 58.03 95 TYR A O 1
ATOM 738 N N . PHE A 1 96 ? 11.861 20.888 -10.866 1.00 50.31 96 PHE A N 1
ATOM 739 C CA . PHE A 1 96 ? 11.433 21.540 -9.620 1.00 50.31 96 PHE A CA 1
ATOM 740 C C . PHE A 1 96 ? 12.373 22.673 -9.192 1.00 50.31 96 PHE 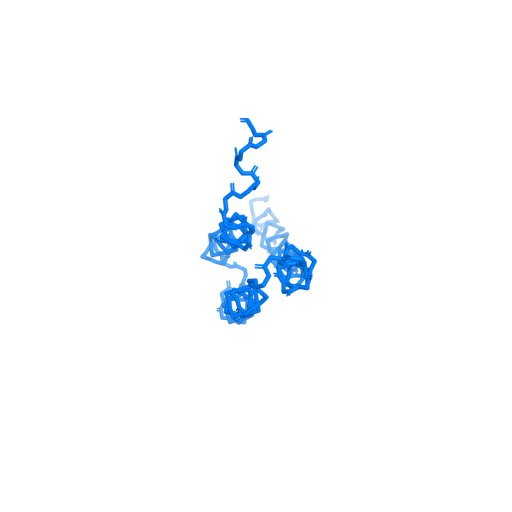A C 1
ATOM 742 O O . PHE A 1 96 ? 13.603 22.527 -9.370 1.00 50.31 96 PHE A O 1
#

Radius of gyration: 16.26 Å; chains: 1; bounding box: 37×30×48 Å